Protein AF-A0A5S3WZI9-F1 (afdb_monomer_lite)

Sequence (114 aa):
MDYSFIEYQANGDKCEIEFSLVNSLDVTLYWNKWRLENGVIHSSIYNTTSFIEYGFEIGDKINTLNKNELFVDMVIPEGDYETEYHYKKHGAKSGQICDTVRKFFKNKSNEPTK

pLDDT: mean 78.9, std 12.08, range [37.78, 92.44]

Foldseek 3Di:
DKAKAWAADPVQWIWMWIFDDPPDGDIKIFTWGWDADPQKIKTAGCDIPDPDDGRQIKIWRFPD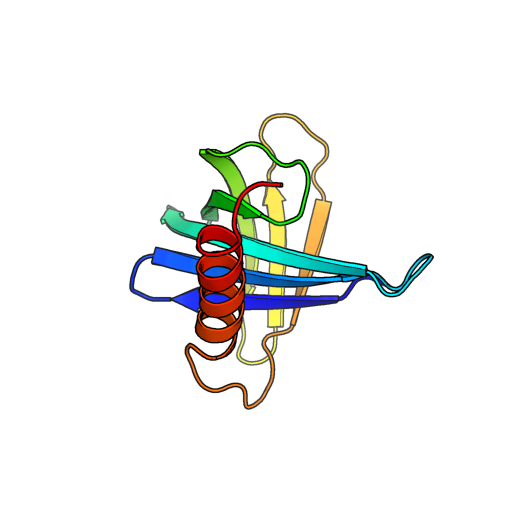DDPWWTWTFIDHPPDDIDTDTYTHPPPDDHCNRVVVRVVVVVVVVVDPDD

Secondary structure (DSSP, 8-state):
--EEEEEE-TTSEEEEEEEE-SSS-EEEEEEEEEEEETTEEEEEEEEESSSPPTT-EEEEEEEEE-SSEEEEEEE-TTS--EEEEEE--TTPPTTHHHHHHHHHHHHHHTS---

Radius of gyration: 14.21 Å; chains: 1; bounding box: 39×29×32 Å

Structure (mmCIF, N/CA/C/O backbone):
data_AF-A0A5S3WZI9-F1
#
_entry.id   AF-A0A5S3WZI9-F1
#
loop_
_atom_site.group_PDB
_atom_site.id
_atom_site.type_symbol
_atom_site.label_atom_id
_atom_site.label_alt_id
_atom_site.label_comp_id
_atom_site.label_asym_id
_atom_site.label_entity_id
_atom_site.label_seq_id
_atom_site.pdbx_PDB_ins_code
_atom_site.Cartn_x
_atom_site.Cartn_y
_atom_site.Cartn_z
_atom_site.occupancy
_atom_site.B_iso_or_equiv
_atom_site.auth_seq_id
_atom_site.auth_comp_id
_atom_site.auth_asym_id
_atom_site.auth_atom_id
_atom_site.pdbx_PDB_model_num
ATOM 1 N N . MET A 1 1 ? 5.939 -16.263 -0.474 1.00 51.22 1 MET A N 1
ATOM 2 C CA . MET A 1 1 ? 4.625 -15.647 -0.731 1.00 51.22 1 MET A CA 1
ATOM 3 C C . MET A 1 1 ? 4.648 -14.342 0.004 1.00 51.22 1 MET A C 1
ATOM 5 O O . MET A 1 1 ? 4.792 -14.365 1.224 1.00 51.22 1 MET A O 1
ATOM 9 N N . ASP A 1 2 ? 4.581 -13.266 -0.756 1.00 66.38 2 ASP A N 1
ATOM 10 C CA . ASP A 1 2 ? 4.535 -11.920 -0.219 1.00 66.38 2 ASP A CA 1
ATOM 11 C C . ASP A 1 2 ? 3.062 -11.548 -0.021 1.00 66.38 2 ASP A C 1
ATOM 13 O O . ASP A 1 2 ? 2.182 -11.986 -0.767 1.00 66.38 2 ASP A O 1
ATOM 17 N N . TYR A 1 3 ? 2.773 -10.848 1.069 1.00 77.31 3 TYR A N 1
ATOM 18 C CA . TYR A 1 3 ? 1.419 -10.449 1.439 1.00 77.31 3 TYR A CA 1
ATOM 19 C C . TYR A 1 3 ? 1.428 -8.963 1.722 1.00 77.31 3 TYR A C 1
ATOM 21 O O . TYR A 1 3 ? 2.310 -8.500 2.439 1.00 77.31 3 TYR A O 1
ATOM 29 N N . SER A 1 4 ? 0.414 -8.227 1.277 1.00 80.81 4 SER A N 1
ATOM 30 C CA . SER A 1 4 ? 0.293 -6.829 1.673 1.00 80.81 4 SER A CA 1
ATOM 31 C C . SER A 1 4 ? -1.098 -6.436 2.149 1.00 80.81 4 SER A C 1
ATOM 33 O O . SER A 1 4 ? -2.127 -7.007 1.765 1.00 80.81 4 SER A O 1
ATOM 35 N N . PHE A 1 5 ? -1.108 -5.463 3.062 1.00 86.50 5 PHE A N 1
ATOM 36 C CA . PHE A 1 5 ? -2.301 -4.736 3.468 1.00 86.50 5 PHE A CA 1
ATOM 37 C C . PHE A 1 5 ? -2.274 -3.361 2.832 1.00 86.50 5 PHE A C 1
ATOM 39 O O . PHE A 1 5 ? -1.380 -2.570 3.123 1.00 86.50 5 PHE A O 1
ATOM 46 N N . ILE A 1 6 ? -3.305 -3.064 2.049 1.00 85.62 6 ILE A N 1
ATOM 47 C CA . ILE A 1 6 ? -3.440 -1.807 1.324 1.00 85.62 6 ILE A CA 1
ATOM 48 C C . ILE A 1 6 ? -4.669 -1.029 1.792 1.00 85.62 6 ILE A C 1
ATOM 50 O O . ILE A 1 6 ? -5.725 -1.601 2.084 1.00 85.62 6 ILE A O 1
ATOM 54 N N . GLU A 1 7 ? -4.545 0.293 1.855 1.00 87.50 7 GLU A N 1
ATOM 55 C CA . GLU A 1 7 ? -5.648 1.195 2.161 1.00 87.50 7 GLU A CA 1
ATOM 56 C C . GLU A 1 7 ? -5.590 2.461 1.308 1.00 87.50 7 GLU A C 1
ATOM 58 O O . GLU A 1 7 ? -4.546 3.099 1.186 1.00 87.50 7 GLU A O 1
ATOM 63 N N . TYR A 1 8 ? -6.749 2.842 0.771 1.00 86.81 8 TYR A N 1
ATOM 64 C CA . TYR A 1 8 ? -6.958 4.066 0.006 1.00 86.81 8 TYR A CA 1
ATOM 65 C C . TYR A 1 8 ? -7.875 4.997 0.796 1.00 86.81 8 TYR A C 1
ATOM 67 O O . TYR A 1 8 ? -8.989 4.619 1.166 1.00 86.81 8 TYR A O 1
ATOM 75 N N . GLN A 1 9 ? -7.423 6.218 1.062 1.00 89.00 9 GLN A N 1
ATOM 76 C CA . GLN A 1 9 ? -8.191 7.223 1.792 1.00 89.00 9 GLN A CA 1
ATOM 77 C C . GLN A 1 9 ? -8.735 8.305 0.861 1.00 89.00 9 GLN A C 1
ATOM 79 O O . GLN A 1 9 ? -8.105 8.678 -0.126 1.00 89.00 9 GLN A O 1
ATOM 84 N N . ALA A 1 10 ? -9.890 8.870 1.221 1.00 86.81 10 ALA A N 1
ATOM 85 C CA . ALA A 1 10 ? -10.555 9.926 0.452 1.00 86.81 10 ALA A CA 1
ATOM 86 C C . ALA A 1 10 ? -9.726 11.218 0.315 1.00 86.81 10 ALA A C 1
ATOM 88 O O . ALA A 1 10 ? -9.976 12.017 -0.579 1.00 86.81 10 ALA A O 1
ATOM 89 N N . ASN A 1 11 ? -8.732 11.427 1.182 1.00 87.56 11 ASN A N 1
ATOM 90 C CA . ASN A 1 11 ? -7.785 12.541 1.091 1.00 87.56 11 ASN A CA 1
ATOM 91 C C . ASN A 1 11 ? -6.665 12.307 0.051 1.00 87.56 11 ASN A C 1
ATOM 93 O O . ASN A 1 11 ? -5.728 13.104 -0.016 1.00 87.56 11 ASN A O 1
ATOM 97 N N . GLY A 1 12 ? -6.726 11.209 -0.708 1.00 90.06 12 GLY A N 1
ATOM 98 C CA . GLY A 1 12 ? -5.738 10.844 -1.718 1.00 90.06 12 GLY A CA 1
ATOM 99 C C . GLY A 1 12 ? -4.508 10.114 -1.176 1.00 90.06 12 GLY A C 1
ATOM 100 O O . GLY A 1 12 ? -3.553 9.949 -1.923 1.00 90.06 12 GLY A O 1
ATOM 101 N N . ASP A 1 13 ? -4.482 9.674 0.088 1.00 91.62 13 ASP A N 1
ATOM 102 C CA . ASP A 1 13 ? -3.405 8.809 0.603 1.00 91.62 13 ASP A CA 1
ATOM 103 C C . ASP A 1 13 ? -3.641 7.337 0.218 1.00 91.62 13 ASP A C 1
ATOM 105 O O . ASP A 1 13 ? -4.733 6.809 0.441 1.00 91.62 13 ASP A O 1
ATOM 109 N N . LYS A 1 14 ? -2.618 6.676 -0.341 1.00 91.06 14 LYS A N 1
ATOM 110 C CA . LYS A 1 14 ? -2.512 5.211 -0.477 1.00 91.06 14 LYS A CA 1
ATOM 111 C C . LYS A 1 14 ? -1.437 4.762 0.501 1.00 91.06 14 LYS A C 1
ATOM 113 O O . LYS A 1 14 ? -0.327 5.287 0.467 1.00 91.06 14 LYS A O 1
ATOM 118 N N . CYS A 1 15 ? -1.756 3.824 1.379 1.00 91.00 15 CYS A N 1
ATOM 119 C CA . CYS A 1 15 ? -0.799 3.305 2.347 1.00 91.00 15 CYS A CA 1
ATOM 120 C C . CYS A 1 15 ? -0.756 1.791 2.277 1.00 91.00 15 CYS A C 1
ATOM 122 O O . CYS A 1 15 ? -1.801 1.145 2.184 1.00 91.00 15 CYS A O 1
ATOM 124 N N . GLU A 1 16 ? 0.447 1.245 2.363 1.00 89.56 16 GLU A N 1
ATOM 125 C CA . GLU A 1 16 ? 0.672 -0.182 2.224 1.00 89.56 16 GLU A CA 1
ATOM 126 C C . GLU A 1 16 ? 1.708 -0.686 3.224 1.00 89.56 16 GLU A C 1
ATOM 128 O O . GLU A 1 16 ? 2.672 0.008 3.564 1.00 89.56 16 GLU A O 1
ATOM 133 N N . ILE A 1 17 ? 1.452 -1.893 3.722 1.00 89.75 17 ILE A N 1
ATOM 134 C CA . ILE A 1 17 ? 2.373 -2.675 4.540 1.00 89.75 17 ILE A CA 1
ATOM 135 C C . ILE A 1 17 ? 2.551 -4.006 3.826 1.00 89.75 17 ILE A C 1
ATOM 137 O O . ILE A 1 17 ? 1.633 -4.828 3.824 1.00 89.75 17 ILE A O 1
ATOM 141 N N . GLU A 1 18 ? 3.712 -4.188 3.224 1.00 87.56 18 GLU A N 1
ATOM 142 C CA . GLU A 1 18 ? 4.113 -5.398 2.525 1.00 87.56 18 GLU A CA 1
ATOM 143 C C . GLU A 1 18 ? 4.962 -6.267 3.456 1.00 87.56 18 GLU A C 1
ATOM 145 O O . GLU A 1 18 ? 5.827 -5.770 4.178 1.00 87.56 18 GLU A O 1
ATOM 150 N N . PHE A 1 19 ? 4.695 -7.567 3.449 1.00 85.06 19 PHE A N 1
ATOM 151 C CA . PHE A 1 19 ? 5.429 -8.585 4.182 1.00 85.06 19 PHE A CA 1
ATOM 152 C C . PHE A 1 19 ? 6.036 -9.551 3.179 1.00 85.06 19 PHE A C 1
ATOM 154 O O . PHE A 1 19 ? 5.295 -10.316 2.553 1.00 85.06 19 PHE A O 1
ATOM 161 N N . SER A 1 20 ? 7.364 -9.570 3.087 1.00 83.44 20 SER A N 1
ATOM 162 C CA . SER A 1 20 ? 8.055 -10.659 2.413 1.00 83.44 20 SER A CA 1
ATOM 163 C C . SER A 1 20 ? 8.384 -11.767 3.399 1.00 83.44 20 SER A C 1
ATOM 165 O O . SER A 1 20 ? 8.786 -11.512 4.534 1.00 83.44 20 SER A O 1
ATOM 167 N N . LEU A 1 21 ? 8.155 -13.008 2.968 1.00 77.81 21 LEU A N 1
ATOM 168 C CA . LEU A 1 21 ? 8.463 -14.228 3.724 1.00 77.81 21 LEU A CA 1
ATOM 169 C C . LEU A 1 21 ? 9.335 -15.201 2.920 1.00 77.81 21 LEU A C 1
ATOM 171 O O . LEU A 1 21 ? 9.503 -16.350 3.323 1.00 77.81 21 LEU A O 1
ATOM 175 N N . VAL A 1 22 ? 9.827 -14.789 1.746 1.00 71.56 22 VAL A N 1
ATOM 176 C CA . VAL A 1 22 ? 10.525 -15.692 0.818 1.00 71.56 22 VAL A CA 1
ATOM 177 C C . VAL A 1 22 ? 11.895 -16.107 1.363 1.00 71.56 22 VAL A C 1
ATOM 179 O O . VAL A 1 22 ? 12.240 -17.280 1.258 1.00 71.56 22 VAL A O 1
ATOM 182 N N . ASN A 1 23 ? 12.637 -15.191 1.997 1.00 64.12 23 ASN A N 1
ATOM 183 C CA . ASN A 1 23 ? 13.986 -15.459 2.529 1.00 64.12 23 ASN A CA 1
ATOM 184 C C . ASN A 1 23 ? 14.180 -15.014 3.993 1.00 64.12 23 ASN A C 1
ATOM 186 O O . ASN A 1 23 ? 14.976 -15.603 4.725 1.00 64.12 23 ASN A O 1
ATOM 190 N N . SER A 1 24 ? 13.432 -14.006 4.431 1.00 74.75 24 SER A N 1
ATOM 191 C CA . SER A 1 24 ? 13.427 -13.423 5.777 1.00 74.75 24 SER A CA 1
ATOM 192 C C . SER A 1 24 ? 12.073 -12.760 6.013 1.00 74.75 24 SER A C 1
ATOM 194 O O . SER A 1 24 ? 11.331 -12.552 5.059 1.00 74.75 24 SER A O 1
ATOM 196 N N . LEU A 1 25 ? 11.728 -12.461 7.273 1.00 81.50 25 LEU A N 1
ATOM 197 C CA . LEU A 1 25 ? 10.606 -11.565 7.559 1.00 81.50 25 LEU A CA 1
ATOM 198 C C . LEU A 1 25 ? 11.068 -10.132 7.294 1.00 81.50 25 LEU A C 1
ATOM 200 O O . LEU A 1 25 ? 11.668 -9.512 8.172 1.00 81.50 25 LEU A O 1
ATOM 204 N N . ASP A 1 26 ? 10.759 -9.633 6.105 1.00 85.44 26 ASP A N 1
ATOM 205 C CA . ASP A 1 26 ? 10.981 -8.241 5.732 1.00 85.44 26 ASP A CA 1
ATOM 206 C C . ASP A 1 26 ? 9.643 -7.510 5.665 1.00 85.44 26 ASP A C 1
ATOM 208 O O . ASP A 1 26 ? 8.638 -8.054 5.204 1.00 85.44 26 ASP A O 1
ATOM 212 N N . VAL A 1 27 ? 9.626 -6.281 6.183 1.00 88.69 27 VAL A N 1
ATOM 213 C CA . VAL A 1 27 ? 8.432 -5.434 6.202 1.00 88.69 27 VAL A CA 1
ATOM 214 C C . VAL A 1 27 ? 8.744 -4.135 5.483 1.00 88.69 27 VAL A C 1
ATOM 216 O O . VAL A 1 27 ? 9.550 -3.336 5.968 1.00 88.69 27 VAL A O 1
ATOM 219 N N . THR A 1 28 ? 8.062 -3.908 4.366 1.00 88.69 28 THR A N 1
ATOM 220 C CA . THR A 1 28 ? 8.177 -2.674 3.590 1.00 88.69 28 THR A CA 1
ATOM 221 C C . THR A 1 28 ? 6.933 -1.824 3.796 1.00 88.69 28 THR A C 1
ATOM 223 O O . THR A 1 28 ? 5.803 -2.312 3.783 1.00 88.69 28 THR A O 1
ATOM 226 N N . LEU A 1 29 ? 7.136 -0.531 4.038 1.00 90.44 29 LEU A N 1
ATOM 227 C CA . LEU A 1 29 ? 6.061 0.430 4.251 1.00 90.44 29 LEU A CA 1
ATOM 228 C C . LEU A 1 29 ? 6.057 1.427 3.099 1.00 90.44 29 LEU A C 1
ATOM 230 O O . LEU A 1 29 ? 7.093 2.021 2.793 1.00 90.44 29 LEU A O 1
ATOM 234 N N . TYR A 1 30 ? 4.883 1.661 2.520 1.00 90.00 30 TYR A N 1
ATOM 235 C CA . TYR A 1 30 ? 4.694 2.649 1.463 1.00 90.00 30 TYR A CA 1
ATOM 236 C C . TYR A 1 30 ? 3.634 3.662 1.873 1.00 90.00 30 TYR A C 1
ATOM 238 O O . TYR A 1 30 ? 2.536 3.304 2.303 1.00 90.00 30 TYR A O 1
ATOM 246 N N . TRP A 1 31 ? 3.963 4.941 1.718 1.00 91.81 31 TRP A N 1
ATOM 247 C CA . TRP A 1 31 ? 3.026 6.050 1.792 1.00 91.81 31 TRP A CA 1
ATOM 248 C C . TRP A 1 31 ? 3.054 6.785 0.460 1.00 91.81 31 TRP A C 1
ATOM 250 O O . TRP A 1 31 ? 4.017 7.471 0.135 1.00 91.81 31 TRP A O 1
ATOM 260 N N . ASN A 1 32 ? 1.975 6.651 -0.296 1.00 90.88 32 ASN A N 1
ATOM 261 C CA . ASN A 1 32 ? 1.842 7.147 -1.655 1.00 90.88 32 ASN A CA 1
ATOM 262 C C . ASN A 1 32 ? 0.653 8.104 -1.755 1.00 90.88 32 ASN A C 1
ATOM 264 O O . ASN A 1 32 ? -0.216 8.162 -0.876 1.00 90.88 32 ASN A O 1
ATOM 268 N N . LYS A 1 33 ? 0.595 8.842 -2.860 1.00 92.38 33 LYS A N 1
ATOM 269 C CA . LYS A 1 33 ? -0.607 9.567 -3.278 1.00 92.38 33 LYS A CA 1
ATOM 270 C C . LYS A 1 33 ? -1.324 8.783 -4.358 1.00 92.38 33 LYS A C 1
ATOM 272 O O . LYS A 1 33 ? -0.651 8.215 -5.204 1.00 92.38 33 LYS A O 1
ATOM 277 N N . TRP A 1 34 ? -2.655 8.752 -4.340 1.00 92.44 34 TRP A N 1
ATOM 278 C CA . TRP A 1 34 ? -3.437 8.066 -5.366 1.00 92.44 34 TRP A CA 1
ATOM 279 C C . TRP A 1 34 ? -4.545 8.928 -5.961 1.00 92.44 34 TRP A C 1
ATOM 281 O O . TRP A 1 34 ? -5.087 9.826 -5.312 1.00 92.44 34 TRP A O 1
ATOM 291 N N . ARG A 1 35 ? -4.906 8.593 -7.199 1.00 91.56 35 ARG A N 1
ATOM 292 C CA . ARG A 1 35 ? -6.091 9.084 -7.908 1.00 91.56 35 ARG A CA 1
ATOM 293 C C . ARG A 1 35 ? -6.668 7.976 -8.789 1.00 91.56 35 ARG A C 1
ATOM 295 O O . ARG A 1 35 ? -5.937 7.086 -9.208 1.00 91.56 35 ARG A O 1
ATOM 302 N N . LEU A 1 36 ? -7.974 8.015 -9.051 1.00 88.06 36 LEU A N 1
ATOM 303 C CA . LEU A 1 36 ? -8.640 7.089 -9.972 1.00 88.06 36 LEU A CA 1
ATOM 304 C C . LEU A 1 36 ? -8.973 7.826 -11.266 1.00 88.06 36 LEU A C 1
ATOM 306 O O . LEU A 1 36 ? -9.754 8.776 -11.249 1.00 88.06 36 LEU A O 1
ATOM 310 N N . GLU A 1 37 ? -8.425 7.357 -12.379 1.00 88.19 37 GLU A N 1
ATOM 311 C CA . GLU A 1 37 ? -8.669 7.916 -13.707 1.00 88.19 37 GLU A CA 1
ATOM 312 C C . GLU A 1 37 ? -9.052 6.776 -14.650 1.00 88.19 37 GLU A C 1
ATOM 314 O O . GLU A 1 37 ? -8.322 5.802 -14.794 1.00 88.19 37 GLU A O 1
ATOM 319 N N . ASN A 1 38 ? -10.236 6.854 -15.264 1.00 84.00 38 ASN A N 1
ATOM 320 C CA . ASN A 1 38 ? -10.714 5.869 -16.247 1.00 84.00 38 ASN A CA 1
ATOM 321 C C . ASN A 1 38 ? -10.648 4.393 -15.788 1.00 84.00 38 ASN A C 1
ATOM 323 O O . ASN A 1 38 ? -10.450 3.493 -16.600 1.00 84.00 38 ASN A O 1
ATOM 327 N N . GLY A 1 39 ? -10.827 4.131 -14.488 1.00 77.69 39 GLY A N 1
ATOM 328 C CA . GLY A 1 39 ? -10.771 2.775 -13.923 1.00 77.69 39 GLY A CA 1
ATOM 329 C C . GLY A 1 39 ? -9.363 2.269 -13.585 1.00 77.69 39 GLY A C 1
ATOM 330 O O . GLY A 1 39 ? -9.227 1.117 -13.177 1.00 77.69 39 GLY A O 1
ATOM 331 N N . VAL A 1 40 ? -8.339 3.118 -13.710 1.00 82.88 40 VAL A N 1
ATOM 332 C CA . VAL A 1 40 ? -6.953 2.844 -13.310 1.00 82.88 40 VAL A CA 1
ATOM 333 C C . VAL A 1 40 ? -6.613 3.675 -12.079 1.00 82.88 40 VAL A C 1
ATOM 335 O O . VAL A 1 40 ? -6.901 4.874 -12.018 1.00 82.88 40 VAL A O 1
ATOM 338 N N . ILE A 1 41 ? -6.028 3.036 -11.070 1.00 88.12 41 ILE A N 1
ATOM 339 C CA . ILE A 1 41 ? -5.517 3.725 -9.886 1.00 88.12 41 ILE A CA 1
ATOM 340 C C . ILE A 1 41 ? -4.103 4.191 -10.215 1.00 88.12 41 ILE A C 1
ATOM 342 O O . ILE A 1 41 ? -3.208 3.379 -10.383 1.00 88.12 41 ILE A O 1
ATOM 346 N N . HIS A 1 42 ? -3.882 5.494 -10.271 1.00 89.69 42 HIS A N 1
ATOM 347 C CA . HIS A 1 42 ? -2.546 6.059 -10.419 1.00 89.69 42 HIS A CA 1
ATOM 348 C C . HIS A 1 42 ? -1.992 6.382 -9.040 1.00 89.69 42 HIS A C 1
ATOM 350 O O . HIS A 1 42 ? -2.601 7.160 -8.305 1.00 89.69 42 HIS A O 1
ATOM 356 N N . SER A 1 43 ? -0.854 5.785 -8.702 1.00 89.12 43 SER A N 1
ATOM 357 C CA . SER A 1 43 ? -0.154 5.942 -7.433 1.00 89.12 43 SER A CA 1
ATOM 358 C C . SER A 1 43 ? 1.194 6.625 -7.652 1.00 89.12 43 SER A C 1
ATOM 360 O O . SER A 1 43 ? 2.016 6.114 -8.400 1.00 89.12 43 SER A O 1
ATOM 362 N N . SER A 1 44 ? 1.451 7.743 -6.977 1.00 89.00 44 SER A N 1
ATOM 363 C CA . SER A 1 44 ? 2.755 8.418 -6.981 1.00 89.00 44 SER A CA 1
ATOM 364 C C . SER A 1 44 ? 3.476 8.154 -5.659 1.00 89.00 44 SER A C 1
ATOM 366 O O . SER A 1 44 ? 2.915 8.409 -4.584 1.00 89.00 44 SER A O 1
ATOM 368 N N . ILE A 1 45 ? 4.712 7.657 -5.727 1.00 85.62 45 ILE A N 1
ATOM 369 C CA . ILE A 1 45 ? 5.529 7.360 -4.548 1.00 85.62 45 ILE A CA 1
ATOM 370 C C . ILE A 1 45 ? 5.847 8.653 -3.801 1.00 85.62 45 ILE A C 1
ATOM 372 O O . ILE A 1 45 ? 6.429 9.578 -4.362 1.00 85.62 45 ILE A O 1
ATOM 376 N N . TYR A 1 46 ? 5.460 8.726 -2.528 1.00 85.25 46 TYR A N 1
ATOM 377 C CA . TYR A 1 46 ? 5.728 9.896 -1.687 1.00 85.25 46 TYR A CA 1
ATOM 378 C C . TYR A 1 46 ? 6.736 9.582 -0.577 1.00 85.25 46 TYR A C 1
ATOM 380 O O . TYR A 1 46 ? 7.616 10.387 -0.291 1.00 85.25 46 TYR A O 1
ATOM 388 N N . ASN A 1 47 ? 6.640 8.414 0.055 1.00 83.19 47 ASN A N 1
ATOM 389 C CA . ASN A 1 47 ? 7.616 7.943 1.029 1.00 83.19 47 ASN A CA 1
ATOM 390 C C . ASN A 1 47 ? 7.623 6.412 1.076 1.00 83.19 47 ASN A C 1
ATOM 392 O O . ASN A 1 47 ? 6.566 5.782 1.070 1.00 83.19 47 ASN A O 1
ATOM 396 N N . THR A 1 48 ? 8.803 5.808 1.148 1.00 82.94 48 THR A N 1
ATOM 397 C CA . THR A 1 48 ? 8.960 4.354 1.219 1.00 82.94 48 THR A CA 1
ATOM 398 C C . THR A 1 48 ? 10.179 3.987 2.060 1.00 82.94 48 THR A C 1
ATOM 400 O O . THR A 1 48 ? 11.109 4.777 2.220 1.00 82.94 48 THR A O 1
ATOM 403 N N . THR A 1 49 ? 10.170 2.786 2.632 1.00 82.44 49 THR A N 1
ATOM 404 C CA . THR A 1 49 ? 11.367 2.175 3.227 1.00 82.44 49 THR A CA 1
ATOM 405 C C . THR A 1 49 ? 12.246 1.450 2.201 1.00 82.44 49 THR A C 1
ATOM 407 O O . THR A 1 49 ? 13.325 0.994 2.568 1.00 82.44 49 THR A O 1
ATOM 410 N N . SER A 1 50 ? 11.793 1.333 0.948 1.00 77.12 50 SER A N 1
ATOM 411 C CA . SER A 1 50 ? 12.523 0.734 -0.178 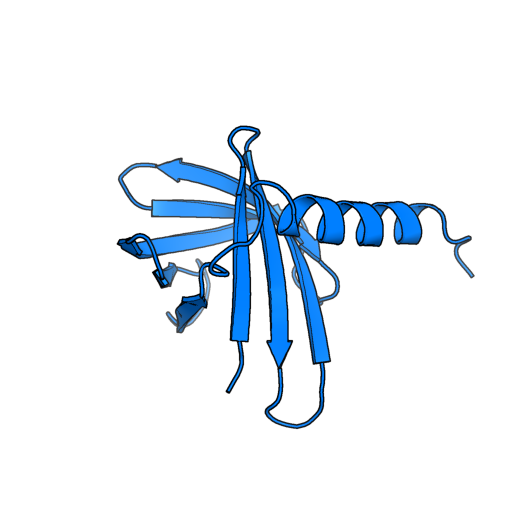1.00 77.12 50 SER A CA 1
ATOM 412 C C . SER A 1 50 ? 13.338 1.775 -0.967 1.00 77.12 50 SER A C 1
ATOM 414 O O . SER A 1 50 ? 13.321 2.962 -0.648 1.00 77.12 50 SER A O 1
ATOM 416 N N . PHE A 1 51 ? 14.052 1.343 -2.011 1.00 74.38 51 PHE A N 1
ATOM 417 C CA . PHE A 1 51 ? 14.858 2.216 -2.878 1.00 74.38 51 PHE A CA 1
ATOM 418 C C . PHE A 1 51 ? 14.070 2.864 -4.033 1.00 74.38 51 PHE A C 1
ATOM 420 O O . PHE A 1 51 ? 14.685 3.392 -4.955 1.00 74.38 51 PHE A O 1
ATOM 427 N N . ILE A 1 52 ? 12.733 2.825 -4.016 1.00 74.31 52 ILE A N 1
ATOM 428 C CA . ILE A 1 52 ? 11.930 3.435 -5.086 1.00 74.31 52 ILE A CA 1
ATOM 429 C C . ILE A 1 52 ? 11.995 4.964 -4.988 1.00 74.31 52 ILE A C 1
ATOM 431 O O . ILE A 1 52 ? 11.834 5.543 -3.911 1.00 74.31 52 ILE A O 1
ATOM 435 N N . GLU A 1 53 ? 12.226 5.618 -6.125 1.00 77.31 53 GLU A N 1
ATOM 436 C CA . GLU A 1 53 ? 12.388 7.067 -6.198 1.00 77.31 53 GLU A CA 1
ATOM 437 C C . GLU A 1 53 ? 11.099 7.827 -5.851 1.00 77.31 53 GLU A C 1
ATOM 439 O O . GLU A 1 53 ? 9.983 7.437 -6.204 1.00 77.31 53 GLU A O 1
ATOM 444 N N . TYR A 1 54 ? 11.263 8.965 -5.172 1.00 81.56 54 TYR A N 1
ATOM 445 C CA . TYR A 1 54 ? 10.168 9.897 -4.924 1.00 81.56 54 TYR A CA 1
ATOM 446 C C . TYR A 1 54 ? 9.563 10.377 -6.248 1.00 81.56 54 TYR A C 1
ATOM 448 O O . TYR A 1 54 ? 10.278 10.804 -7.151 1.00 81.56 54 TYR A O 1
ATOM 456 N N . GLY A 1 55 ? 8.236 10.385 -6.332 1.00 81.25 55 GLY A N 1
ATOM 457 C CA . GLY A 1 55 ? 7.495 10.825 -7.510 1.00 81.25 55 GLY A CA 1
ATOM 458 C C . GLY A 1 55 ? 7.331 9.757 -8.589 1.00 81.25 55 GLY A C 1
ATOM 459 O O . GLY A 1 55 ? 6.605 10.017 -9.544 1.00 81.25 55 GLY A O 1
ATOM 460 N N . PHE A 1 56 ? 7.930 8.569 -8.431 1.00 83.56 56 PHE A N 1
ATOM 461 C CA . PHE A 1 56 ? 7.704 7.448 -9.341 1.00 83.56 56 PHE A CA 1
ATOM 462 C C . PHE A 1 56 ? 6.206 7.126 -9.427 1.00 83.56 56 PHE A C 1
ATOM 464 O O . PHE A 1 56 ? 5.526 7.057 -8.398 1.00 83.56 56 PHE A O 1
ATOM 471 N N . GLU A 1 57 ? 5.681 6.974 -10.642 1.00 85.00 57 GLU A N 1
ATOM 472 C CA . GLU A 1 57 ? 4.265 6.687 -10.872 1.00 85.00 57 GLU A CA 1
ATOM 473 C C . GLU A 1 57 ? 4.052 5.214 -11.219 1.00 85.00 57 GLU A C 1
ATOM 475 O O . GLU A 1 57 ? 4.722 4.649 -12.081 1.00 85.00 57 GLU A O 1
ATOM 480 N N . ILE A 1 58 ? 3.067 4.618 -10.557 1.00 82.31 58 ILE A N 1
ATOM 481 C CA . ILE A 1 58 ? 2.617 3.246 -10.764 1.00 82.31 58 ILE A CA 1
ATOM 482 C C . ILE A 1 58 ? 1.128 3.297 -11.094 1.00 82.31 58 ILE A C 1
ATOM 484 O O . ILE A 1 58 ? 0.354 3.938 -10.378 1.00 82.31 58 ILE A O 1
ATOM 488 N N . GLY A 1 59 ? 0.717 2.652 -12.183 1.00 84.50 59 GLY A N 1
ATOM 489 C CA . GLY A 1 59 ? -0.694 2.456 -12.499 1.00 84.50 59 GLY A CA 1
ATOM 490 C C . GLY A 1 59 ? -1.153 1.077 -12.047 1.00 84.50 59 GLY A C 1
ATOM 491 O O . GLY A 1 59 ? -0.531 0.098 -12.409 1.00 84.50 59 GLY A O 1
ATOM 492 N N . ASP A 1 60 ? -2.265 0.971 -11.332 1.00 83.69 60 ASP A N 1
ATOM 493 C CA . ASP A 1 60 ? -2.848 -0.312 -10.940 1.00 83.69 60 ASP A CA 1
ATOM 494 C C . ASP A 1 60 ? -4.193 -0.467 -11.662 1.00 83.69 60 ASP A C 1
ATOM 496 O O . ASP A 1 60 ? -5.167 0.249 -11.380 1.00 83.69 60 ASP A O 1
ATOM 500 N N . LYS A 1 61 ? -4.265 -1.386 -12.631 1.00 84.31 61 LYS A N 1
ATOM 501 C CA . LYS A 1 61 ? -5.524 -1.693 -13.314 1.00 84.31 61 LYS A CA 1
ATOM 502 C C . LYS A 1 61 ? -6.345 -2.628 -12.439 1.00 84.31 61 LYS A C 1
ATOM 504 O O . LYS A 1 61 ? -5.943 -3.755 -12.172 1.00 84.31 61 LYS A O 1
ATOM 509 N N . ILE A 1 62 ? -7.529 -2.180 -12.030 1.00 83.69 62 ILE A N 1
ATOM 510 C CA . ILE A 1 62 ? -8.410 -2.975 -11.172 1.00 83.69 62 ILE A CA 1
ATOM 511 C C . ILE A 1 62 ? -9.004 -4.138 -11.970 1.00 83.69 62 ILE A C 1
ATOM 513 O O . ILE A 1 62 ? -9.829 -3.934 -12.861 1.00 83.69 62 ILE A O 1
ATOM 517 N N . ASN A 1 63 ? -8.643 -5.358 -11.585 1.00 83.06 63 ASN A N 1
ATOM 518 C CA . ASN A 1 63 ? -9.227 -6.585 -12.118 1.00 83.06 63 ASN A CA 1
ATOM 519 C C . ASN A 1 63 ? -10.374 -7.094 -11.246 1.00 83.06 63 ASN A C 1
ATOM 521 O O . ASN A 1 63 ? -11.384 -7.581 -11.750 1.00 83.06 63 ASN A O 1
ATOM 525 N N . THR A 1 64 ? -10.244 -7.001 -9.921 1.00 83.12 64 THR A N 1
ATOM 526 C CA . THR A 1 64 ? -11.315 -7.369 -8.983 1.00 83.12 64 THR A CA 1
ATOM 527 C C . THR A 1 64 ? -11.315 -6.439 -7.781 1.00 83.12 64 THR A C 1
ATOM 529 O O . THR A 1 64 ? -10.285 -6.194 -7.161 1.00 83.12 64 THR A O 1
ATOM 532 N N . LEU A 1 65 ? -12.501 -5.942 -7.429 1.00 82.50 65 LEU A N 1
ATOM 533 C CA . LEU A 1 65 ? -12.731 -5.128 -6.243 1.00 82.50 65 LEU A CA 1
ATOM 534 C C . LEU A 1 65 ? -13.999 -5.612 -5.545 1.00 82.50 65 LEU A C 1
ATOM 536 O O . LEU A 1 65 ? -15.109 -5.373 -6.017 1.00 82.50 65 LEU A O 1
ATOM 540 N N . ASN A 1 66 ? -13.848 -6.260 -4.393 1.00 81.56 66 ASN A N 1
ATOM 541 C CA . ASN A 1 66 ? -14.987 -6.650 -3.563 1.00 81.56 66 ASN A CA 1
ATOM 542 C C . ASN A 1 66 ? -14.727 -6.340 -2.082 1.00 81.56 66 ASN A C 1
ATOM 544 O O . ASN A 1 66 ? -13.804 -5.599 -1.736 1.00 81.56 66 ASN A O 1
ATOM 548 N N . LYS A 1 67 ? -15.588 -6.832 -1.188 1.00 71.94 67 LYS A N 1
ATOM 549 C CA . LYS A 1 67 ? -15.481 -6.566 0.256 1.00 71.94 67 LYS A CA 1
ATOM 550 C C . LYS A 1 67 ? -14.238 -7.184 0.920 1.00 71.94 67 LYS A C 1
ATOM 552 O O . LYS A 1 67 ? -13.873 -6.739 2.001 1.00 71.94 67 LYS A O 1
ATOM 557 N N . ASN A 1 68 ? -13.612 -8.179 0.292 1.00 74.69 68 ASN A N 1
ATOM 558 C CA . ASN A 1 68 ? -12.529 -8.980 0.865 1.00 74.69 68 ASN A CA 1
ATOM 559 C C . ASN A 1 68 ? -11.179 -8.749 0.174 1.00 74.69 68 ASN A C 1
ATOM 561 O O . ASN A 1 68 ? -10.145 -8.804 0.832 1.00 74.69 68 ASN A O 1
ATOM 565 N N . GLU A 1 69 ? -11.174 -8.493 -1.133 1.00 77.69 69 GLU A N 1
ATOM 566 C CA . GLU A 1 69 ? -9.935 -8.429 -1.912 1.00 77.69 69 GLU A CA 1
ATOM 567 C C . GLU A 1 69 ? -9.902 -7.239 -2.876 1.00 77.69 69 GLU A C 1
ATOM 569 O O . GLU A 1 69 ? -10.939 -6.683 -3.277 1.00 77.69 69 GLU A O 1
ATOM 574 N N . LEU A 1 70 ? -8.674 -6.843 -3.200 1.00 78.75 70 LEU A N 1
ATOM 575 C CA . LEU A 1 70 ? -8.330 -5.994 -4.326 1.00 78.75 70 LEU A CA 1
ATOM 576 C C . LEU A 1 70 ? -7.272 -6.736 -5.145 1.00 78.75 70 LEU A C 1
ATOM 578 O O . LEU A 1 70 ? -6.182 -7.010 -4.652 1.00 78.75 70 LEU A O 1
ATOM 582 N N . PHE A 1 71 ? -7.610 -7.038 -6.390 1.00 80.31 71 PHE A N 1
ATOM 583 C CA . PHE A 1 71 ? -6.707 -7.666 -7.342 1.00 80.31 71 PHE A CA 1
ATOM 584 C C . PHE A 1 71 ? -6.436 -6.692 -8.480 1.00 80.31 71 PHE A C 1
ATOM 586 O O . PHE A 1 71 ? -7.388 -6.168 -9.080 1.00 80.31 71 PHE A O 1
ATOM 593 N N . VAL A 1 72 ? -5.159 -6.441 -8.751 1.00 78.88 72 VAL A N 1
ATOM 594 C CA . VAL A 1 72 ? -4.718 -5.459 -9.739 1.00 78.88 72 VAL A CA 1
ATOM 595 C C . VAL A 1 72 ? -3.616 -6.033 -10.620 1.00 78.88 72 VAL A C 1
ATOM 597 O O . VAL A 1 72 ? -2.820 -6.855 -10.176 1.00 78.88 72 VAL A O 1
ATOM 600 N N . ASP A 1 73 ? -3.567 -5.580 -11.868 1.00 79.31 73 ASP A N 1
ATOM 601 C CA . ASP A 1 73 ? -2.356 -5.702 -12.678 1.00 79.31 73 ASP A CA 1
ATOM 602 C C . ASP A 1 73 ? -1.586 -4.391 -12.570 1.00 79.31 73 ASP A C 1
ATOM 604 O O . ASP A 1 73 ? -2.122 -3.327 -12.912 1.00 79.31 73 ASP A O 1
ATOM 608 N N . MET A 1 74 ? -0.348 -4.470 -12.087 1.00 77.06 74 MET A N 1
ATOM 609 C CA . MET A 1 74 ? 0.540 -3.326 -12.026 1.00 77.06 74 MET A CA 1
ATOM 610 C C . MET A 1 74 ? 1.028 -2.980 -13.434 1.00 77.06 74 MET A C 1
ATOM 612 O O . MET A 1 74 ? 1.492 -3.817 -14.208 1.00 77.06 74 MET A O 1
ATOM 616 N N . VAL A 1 75 ? 0.908 -1.704 -13.761 1.00 74.25 75 VAL A N 1
ATOM 617 C CA . VAL A 1 75 ? 1.328 -1.058 -14.995 1.00 74.25 75 VAL A CA 1
ATOM 618 C C . VAL A 1 75 ? 2.463 -0.114 -14.625 1.00 74.25 75 VAL A C 1
ATOM 620 O O . VAL A 1 75 ? 2.242 1.026 -14.206 1.00 74.25 75 VAL A O 1
ATOM 623 N N . ILE A 1 76 ? 3.689 -0.613 -14.758 1.00 67.38 76 ILE A N 1
ATOM 624 C CA . ILE A 1 76 ? 4.904 0.178 -14.575 1.00 67.38 76 ILE A CA 1
ATOM 625 C C . ILE A 1 76 ? 5.301 0.766 -15.940 1.00 67.38 76 ILE A C 1
ATOM 627 O O . ILE A 1 76 ? 5.352 0.021 -16.919 1.00 67.38 76 ILE A O 1
ATOM 631 N N . PRO A 1 77 ? 5.598 2.076 -16.047 1.00 60.81 77 PRO A N 1
ATOM 632 C CA . PRO A 1 77 ? 5.954 2.699 -17.326 1.00 60.81 77 PRO A CA 1
ATOM 633 C C . PRO A 1 77 ? 7.195 2.105 -18.022 1.00 60.81 77 PRO A C 1
ATOM 635 O O . PRO A 1 77 ? 7.273 2.150 -19.248 1.00 60.81 77 PRO A O 1
ATOM 638 N N . GLU A 1 78 ? 8.152 1.557 -17.264 1.00 60.88 78 GLU A N 1
ATOM 639 C CA . GLU A 1 78 ? 9.459 1.085 -17.762 1.00 60.88 78 GLU A CA 1
ATOM 640 C C . GLU A 1 78 ? 9.811 -0.352 -17.315 1.00 60.88 78 GLU A C 1
ATOM 642 O O . GLU A 1 78 ? 10.964 -0.645 -17.001 1.00 60.88 78 GLU A O 1
ATOM 647 N N . GLY A 1 79 ? 8.845 -1.274 -17.263 1.00 60.34 79 GLY A N 1
ATOM 648 C CA . GLY 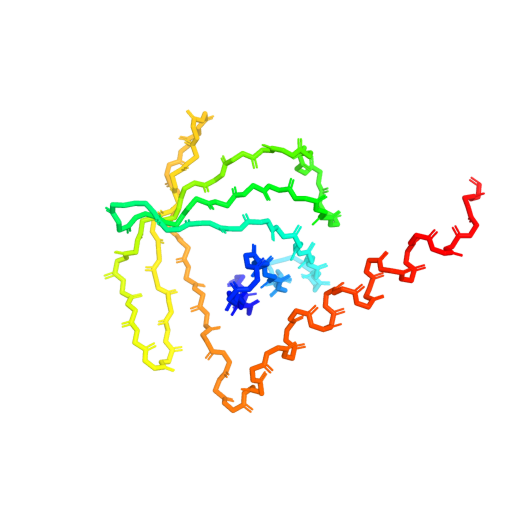A 1 79 ? 9.114 -2.637 -16.787 1.00 60.34 79 GLY A CA 1
ATOM 649 C C . GLY A 1 79 ? 8.130 -3.698 -17.260 1.00 60.34 79 GLY A C 1
ATOM 650 O O . GLY A 1 79 ? 7.222 -3.428 -18.049 1.00 60.34 79 GLY A O 1
ATOM 651 N N . ASP A 1 80 ? 8.341 -4.918 -16.768 1.00 52.81 80 ASP A N 1
ATOM 652 C CA . ASP A 1 80 ? 7.405 -6.021 -16.951 1.00 52.81 80 ASP A CA 1
ATOM 653 C C . ASP A 1 80 ? 6.131 -5.773 -16.131 1.00 52.81 80 ASP A C 1
ATOM 655 O O . ASP A 1 80 ? 6.161 -5.200 -15.041 1.00 52.81 80 ASP A O 1
ATOM 659 N N . TYR A 1 81 ? 4.992 -6.190 -16.683 1.00 56.91 81 TYR A N 1
ATOM 660 C CA . TYR A 1 81 ? 3.722 -6.174 -15.965 1.00 56.91 81 TYR A CA 1
ATOM 661 C C . TYR A 1 81 ? 3.762 -7.248 -14.880 1.00 56.91 81 TYR A C 1
ATOM 663 O O . TYR A 1 81 ? 3.904 -8.432 -15.195 1.00 56.91 81 TYR A O 1
ATOM 671 N N . GLU A 1 82 ? 3.584 -6.847 -13.625 1.00 66.12 82 GLU A N 1
ATOM 672 C CA . GLU A 1 82 ? 3.436 -7.778 -12.510 1.00 66.12 82 GLU A CA 1
ATOM 673 C C . GLU A 1 82 ? 2.002 -7.753 -11.985 1.00 66.12 82 GLU A C 1
ATOM 675 O O . GLU A 1 82 ? 1.372 -6.707 -11.821 1.00 66.12 82 GLU A O 1
ATOM 680 N N . THR A 1 83 ? 1.450 -8.940 -11.761 1.00 65.06 83 THR A N 1
ATOM 681 C CA . THR A 1 83 ? 0.135 -9.088 -11.147 1.00 65.06 83 THR A CA 1
ATOM 682 C C . THR A 1 83 ? 0.301 -9.059 -9.634 1.00 65.06 83 THR A C 1
ATOM 684 O O . THR A 1 83 ? 0.957 -9.935 -9.069 1.00 65.06 83 THR A O 1
ATOM 687 N N . GLU A 1 84 ? -0.360 -8.108 -8.974 1.00 69.31 84 GLU A N 1
ATOM 688 C CA . GLU A 1 84 ? -0.324 -7.973 -7.521 1.00 69.31 84 GLU A CA 1
ATOM 689 C C . GLU A 1 84 ? -1.668 -8.323 -6.883 1.00 69.31 84 GLU A C 1
ATOM 691 O O . GLU A 1 84 ? -2.759 -7.927 -7.314 1.00 69.31 84 GLU A O 1
ATOM 696 N N . TYR A 1 85 ? -1.582 -9.096 -5.804 1.00 69.44 85 TYR A N 1
ATOM 697 C CA . TYR A 1 85 ? -2.733 -9.498 -5.019 1.00 69.44 85 TYR A CA 1
ATOM 698 C C . TYR A 1 85 ? -2.665 -8.846 -3.638 1.00 69.44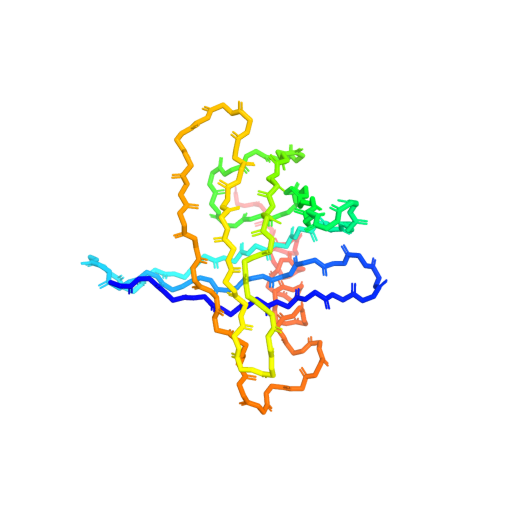 85 TYR A C 1
ATOM 700 O O . TYR A 1 85 ? -1.801 -9.172 -2.822 1.00 69.44 85 TYR A O 1
ATOM 708 N N . HIS A 1 86 ? -3.640 -7.984 -3.341 1.00 72.38 86 HIS A N 1
ATOM 709 C CA . HIS A 1 86 ? -3.731 -7.308 -2.054 1.00 72.38 86 HIS A CA 1
ATOM 710 C C . HIS A 1 86 ? -4.954 -7.774 -1.262 1.00 72.38 86 HIS A C 1
ATOM 712 O O . HIS A 1 86 ? -6.104 -7.740 -1.721 1.00 72.38 86 HIS A O 1
ATOM 718 N N . TYR A 1 87 ? -4.733 -8.141 -0.002 1.00 67.69 87 TYR A N 1
ATOM 719 C CA . TYR A 1 87 ? -5.826 -8.482 0.899 1.00 67.69 87 TYR A CA 1
ATOM 720 C C . TYR A 1 87 ? -6.388 -7.214 1.541 1.00 67.69 87 TYR A C 1
ATOM 722 O O . TYR A 1 87 ? -5.675 -6.462 2.214 1.00 67.69 87 TYR A O 1
ATOM 730 N N . LYS A 1 88 ? -7.708 -7.011 1.443 1.00 66.94 88 LYS A N 1
ATOM 731 C CA . LYS A 1 88 ? -8.373 -6.047 2.322 1.00 66.94 88 LYS A CA 1
ATOM 732 C C . LYS A 1 88 ? -8.485 -6.692 3.691 1.00 66.94 88 LYS A C 1
ATOM 734 O O . LYS A 1 88 ? -9.151 -7.712 3.864 1.00 66.94 88 LYS A O 1
ATOM 739 N N . LYS A 1 89 ? -7.821 -6.113 4.689 1.00 63.12 89 LYS A N 1
ATOM 740 C CA . LYS A 1 89 ? -7.835 -6.663 6.045 1.00 63.12 89 LYS A CA 1
ATOM 741 C C . LYS A 1 89 ? -9.259 -6.652 6.614 1.00 63.12 89 LYS A C 1
ATOM 743 O O . LYS A 1 89 ? -9.788 -5.604 6.983 1.00 63.12 89 LYS A O 1
ATOM 748 N N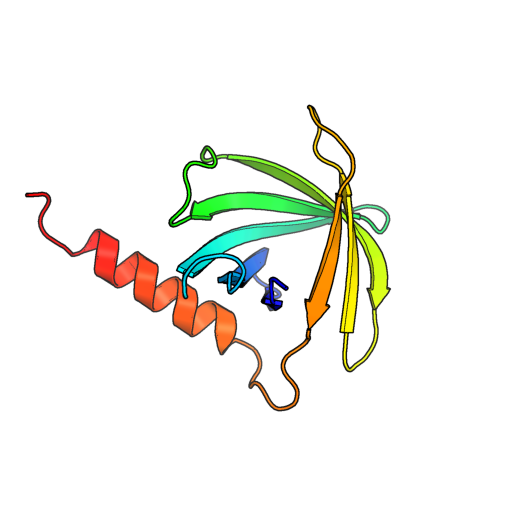 . HIS A 1 90 ? -9.866 -7.833 6.723 1.00 60.31 90 HIS A N 1
ATOM 749 C CA . HIS A 1 90 ? -11.204 -8.001 7.284 1.00 60.31 90 HIS A CA 1
ATOM 750 C C . HIS A 1 90 ? -11.246 -7.502 8.740 1.00 60.31 90 HIS A C 1
ATOM 752 O O . HIS A 1 90 ? -10.471 -7.949 9.586 1.00 60.31 90 HIS A O 1
ATOM 758 N N . GLY A 1 91 ? -12.140 -6.553 9.032 1.00 64.25 91 GLY A N 1
ATOM 759 C CA . GLY A 1 91 ? -12.284 -5.948 10.361 1.00 64.25 91 GLY A CA 1
ATOM 760 C C . GLY A 1 91 ? -11.268 -4.850 10.705 1.00 64.25 91 GLY A C 1
ATOM 761 O O . GLY A 1 91 ? -11.325 -4.318 11.815 1.00 64.25 91 GLY A O 1
ATOM 762 N N . ALA A 1 92 ? -10.363 -4.475 9.790 1.00 68.56 92 ALA A N 1
ATOM 763 C CA . ALA A 1 92 ? -9.576 -3.258 9.972 1.00 68.56 92 ALA A CA 1
ATOM 764 C C . ALA A 1 92 ? -10.504 -2.040 9.991 1.00 68.56 92 ALA A C 1
ATOM 766 O O . ALA A 1 92 ? -11.409 -1.912 9.163 1.00 68.56 92 ALA A O 1
ATOM 767 N N . LYS A 1 93 ? -10.284 -1.138 10.949 1.00 82.12 93 LYS A N 1
ATOM 768 C CA . LYS A 1 93 ? -10.984 0.148 10.944 1.00 82.12 93 LYS A CA 1
ATOM 769 C C . LYS A 1 93 ? -10.446 0.977 9.783 1.00 82.12 93 LYS A C 1
ATOM 771 O O . LYS A 1 93 ? -9.236 1.011 9.580 1.00 82.12 93 LYS A O 1
ATOM 776 N N . SER A 1 94 ? -11.329 1.671 9.069 1.00 80.94 94 SER A N 1
ATOM 777 C CA . SER A 1 94 ? -10.918 2.646 8.054 1.00 80.94 94 SER A CA 1
ATOM 778 C C . SER A 1 94 ? -9.888 3.616 8.640 1.00 80.94 94 SER A C 1
ATOM 780 O O . SER A 1 94 ? -10.127 4.210 9.690 1.00 80.94 94 SER A O 1
ATOM 782 N N . GLY A 1 95 ? -8.758 3.776 7.960 1.00 86.31 95 GLY A N 1
ATOM 783 C CA . GLY A 1 95 ? -7.629 4.609 8.369 1.00 86.31 95 GLY A CA 1
ATOM 784 C C . GLY A 1 95 ? -6.569 3.899 9.198 1.00 86.31 95 GLY A C 1
ATOM 785 O O . GLY A 1 95 ? -5.511 4.476 9.429 1.00 86.31 95 GLY A O 1
ATOM 786 N N . GLN A 1 96 ? -6.801 2.665 9.648 1.00 90.25 96 GLN A N 1
ATOM 787 C CA . GLN A 1 96 ? -5.875 1.980 10.548 1.00 90.25 96 GLN A CA 1
ATOM 788 C C . GLN A 1 96 ? -4.511 1.716 9.894 1.00 90.25 96 GLN A C 1
ATOM 790 O O . GLN A 1 96 ? -3.475 1.850 10.555 1.00 90.25 96 GLN A O 1
ATOM 795 N N . ILE A 1 97 ? -4.504 1.334 8.615 1.00 90.12 97 ILE A N 1
ATOM 796 C CA . ILE A 1 97 ? -3.267 1.063 7.875 1.00 90.12 97 ILE A CA 1
ATOM 797 C C . ILE A 1 97 ? -2.529 2.378 7.639 1.00 90.12 97 ILE A C 1
ATOM 799 O O . ILE A 1 97 ? -1.368 2.508 8.031 1.00 90.12 97 ILE A O 1
ATOM 803 N N . CYS A 1 98 ? -3.221 3.393 7.120 1.00 91.56 98 CYS A N 1
ATOM 804 C CA . CYS A 1 98 ? -2.610 4.694 6.886 1.00 91.56 98 CYS A CA 1
ATOM 805 C C . CYS A 1 98 ? -2.122 5.387 8.161 1.00 91.56 98 CYS A C 1
ATOM 807 O O . CYS A 1 98 ? -1.061 6.007 8.153 1.00 91.56 98 CYS A O 1
ATOM 809 N N . ASP A 1 99 ? -2.826 5.260 9.283 1.00 92.38 99 ASP A N 1
ATOM 810 C CA . ASP A 1 99 ? -2.364 5.796 10.564 1.00 92.38 99 ASP A CA 1
ATOM 811 C C . ASP A 1 99 ? -1.078 5.123 11.040 1.00 92.38 99 ASP A C 1
ATOM 813 O O . ASP A 1 99 ? -0.206 5.791 11.599 1.00 92.38 99 ASP A O 1
ATOM 817 N N . THR A 1 100 ? -0.944 3.816 10.809 1.00 91.62 100 THR A N 1
ATOM 818 C CA . THR A 1 100 ? 0.259 3.052 11.161 1.00 91.62 100 THR A CA 1
ATOM 819 C C . THR A 1 100 ? 1.447 3.520 10.326 1.00 91.62 100 THR A C 1
ATOM 821 O O . THR A 1 100 ? 2.474 3.919 10.878 1.00 91.62 100 THR A O 1
ATOM 824 N N . VAL A 1 101 ? 1.270 3.565 9.005 1.00 91.75 101 VAL A N 1
ATOM 825 C CA . VAL A 1 101 ? 2.293 4.000 8.048 1.00 91.75 101 VAL A CA 1
ATOM 826 C C . VAL A 1 101 ? 2.719 5.451 8.313 1.00 91.75 101 VAL A C 1
ATOM 828 O O . VAL A 1 101 ? 3.907 5.742 8.449 1.00 91.75 101 VAL A O 1
ATOM 831 N N . ARG A 1 102 ? 1.765 6.378 8.483 1.00 90.75 102 ARG A N 1
ATOM 832 C CA . ARG A 1 102 ? 2.071 7.791 8.766 1.00 90.75 102 ARG A CA 1
ATOM 833 C C . ARG A 1 102 ? 2.821 7.974 10.079 1.00 90.75 102 ARG A C 1
ATOM 835 O O . ARG A 1 102 ? 3.718 8.810 10.143 1.00 90.75 102 ARG A O 1
ATOM 842 N N . LYS A 1 103 ? 2.463 7.233 11.135 1.00 90.19 103 LYS A N 1
ATOM 843 C CA . LYS A 1 103 ? 3.186 7.287 12.418 1.00 90.19 103 LYS A CA 1
ATOM 844 C C . LYS A 1 103 ? 4.630 6.832 12.260 1.00 90.19 103 LYS A C 1
ATOM 846 O O . LYS A 1 103 ? 5.516 7.495 12.788 1.00 90.19 103 LYS A O 1
ATOM 851 N N . PHE A 1 104 ? 4.866 5.756 11.511 1.00 89.62 104 PHE A N 1
ATOM 852 C CA . PHE A 1 104 ? 6.216 5.279 11.230 1.00 89.62 104 PHE A CA 1
ATOM 853 C C . PHE A 1 104 ? 7.064 6.361 10.545 1.00 89.62 104 PHE A C 1
ATOM 855 O O . PHE A 1 104 ? 8.110 6.746 11.068 1.00 89.62 104 PHE A O 1
ATOM 862 N N . PHE A 1 105 ? 6.579 6.931 9.437 1.00 86.06 105 PHE A N 1
ATOM 863 C CA . PHE A 1 105 ? 7.335 7.947 8.697 1.00 86.06 105 PHE A CA 1
ATOM 864 C C . PHE A 1 105 ? 7.508 9.267 9.463 1.00 86.06 105 PHE A C 1
ATOM 866 O O . P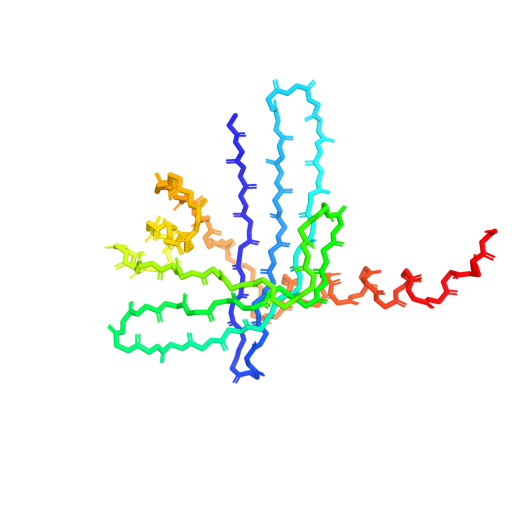HE A 1 105 ? 8.570 9.879 9.378 1.00 86.06 105 PHE A O 1
ATOM 873 N N . LYS A 1 106 ? 6.517 9.684 10.265 1.00 83.62 106 LYS A N 1
ATOM 874 C CA . LYS A 1 106 ? 6.651 10.843 11.168 1.00 83.62 106 LYS A CA 1
ATOM 875 C C . LYS A 1 106 ? 7.691 10.622 12.267 1.00 83.62 106 LYS A C 1
ATOM 877 O O . LYS A 1 106 ? 8.371 11.562 12.660 1.00 83.62 106 LYS A O 1
ATOM 882 N N . ASN A 1 107 ? 7.811 9.403 12.788 1.00 75.62 107 ASN A N 1
ATOM 883 C CA . ASN A 1 107 ? 8.828 9.100 13.792 1.00 75.62 107 ASN A CA 1
ATOM 884 C C . ASN A 1 107 ? 10.227 9.113 13.167 1.00 75.62 107 ASN A C 1
ATOM 886 O O . ASN A 1 107 ? 11.127 9.718 13.737 1.00 75.62 107 ASN A O 1
ATOM 890 N N . LYS A 1 108 ? 10.380 8.558 11.958 1.00 66.81 108 LYS A N 1
ATOM 891 C CA . LYS A 1 108 ? 11.625 8.616 11.176 1.00 66.81 108 LYS A CA 1
ATOM 892 C C . LYS A 1 108 ? 12.084 10.044 10.871 1.00 66.81 108 LYS A C 1
ATOM 894 O O . LYS A 1 108 ? 13.270 10.320 10.970 1.00 66.81 108 LYS A O 1
ATOM 899 N N . SER A 1 109 ? 11.172 10.966 10.544 1.00 63.44 109 SER A N 1
ATOM 900 C CA . SER A 1 109 ? 11.543 12.374 10.310 1.00 63.44 109 SER A CA 1
ATOM 901 C C . SER A 1 109 ? 12.026 13.103 11.568 1.00 63.44 109 SER A C 1
ATOM 903 O O . SER A 1 109 ? 12.653 14.151 11.455 1.00 63.44 109 SER A O 1
ATOM 905 N N . ASN A 1 110 ? 11.712 12.574 12.754 1.00 56.44 110 ASN A N 1
ATOM 906 C CA . ASN A 1 110 ? 12.107 13.142 14.042 1.00 56.44 110 ASN A CA 1
ATOM 907 C C . ASN A 1 110 ? 13.348 12.457 14.638 1.00 56.44 110 ASN A C 1
ATOM 909 O O . ASN A 1 110 ? 13.817 12.878 15.697 1.00 56.44 110 ASN A O 1
ATOM 913 N N . GLU A 1 111 ? 13.874 11.404 14.004 1.00 49.75 111 GLU A N 1
ATOM 914 C CA . GLU A 1 111 ? 15.148 10.819 14.410 1.00 49.75 111 GLU A CA 1
ATOM 915 C C . GLU A 1 111 ? 16.283 11.777 14.018 1.00 49.75 111 GLU A C 1
ATOM 917 O O . GLU A 1 111 ? 16.339 12.220 12.868 1.00 49.75 111 GLU A O 1
ATOM 922 N N . PRO A 1 112 ? 17.196 12.126 14.942 1.00 41.19 112 PRO A N 1
ATOM 923 C CA . PRO A 1 112 ? 18.363 12.911 14.582 1.00 41.19 112 PRO A CA 1
ATOM 924 C C . PRO A 1 112 ? 19.173 12.132 13.544 1.00 41.19 112 PRO A C 1
ATOM 926 O O . PRO A 1 112 ? 19.549 10.981 13.779 1.00 41.19 112 PRO A O 1
ATOM 929 N N . THR A 1 113 ? 19.436 12.759 12.397 1.00 45.12 113 THR A N 1
ATOM 930 C CA . THR A 1 113 ? 20.387 12.256 11.401 1.00 45.12 113 THR A CA 1
ATOM 931 C C . THR A 1 113 ? 21.720 11.999 12.097 1.00 45.12 113 THR A C 1
ATOM 933 O O . THR A 1 113 ? 22.325 12.938 12.617 1.00 45.12 113 THR A O 1
ATOM 936 N N . LYS A 1 114 ? 22.112 10.723 12.171 1.00 37.78 114 LYS A N 1
ATOM 937 C CA . LYS A 1 114 ? 23.418 10.289 12.679 1.00 37.78 114 LYS A CA 1
ATOM 938 C C . LYS A 1 114 ? 24.536 10.670 11.724 1.00 37.78 114 LYS A C 1
ATOM 940 O O . LYS A 1 114 ? 24.301 10.585 10.499 1.00 37.78 114 LYS A O 1
#

Organism: NCBI:txid43658